Protein AF-A0A951URP4-F1 (afdb_monomer_lite)

Structure (mmCIF, N/CA/C/O backbone):
data_AF-A0A951URP4-F1
#
_entry.id   AF-A0A951URP4-F1
#
loop_
_atom_site.group_PDB
_atom_site.id
_atom_site.type_symbol
_atom_site.label_atom_id
_atom_site.label_alt_id
_atom_site.label_comp_id
_atom_site.label_asym_id
_atom_site.label_entity_id
_atom_site.label_seq_id
_atom_site.pdbx_PDB_ins_code
_atom_site.Cartn_x
_atom_site.Cartn_y
_atom_site.Cartn_z
_atom_site.occupancy
_atom_site.B_iso_or_equiv
_atom_site.auth_seq_id
_atom_site.auth_comp_id
_atom_site.auth_asym_id
_atom_site.auth_atom_id
_atom_site.pdbx_PDB_model_num
ATOM 1 N N . MET A 1 1 ? -16.427 7.183 20.642 1.00 63.22 1 MET A N 1
ATOM 2 C CA . MET A 1 1 ? -14.978 7.505 20.711 1.00 63.22 1 MET A CA 1
ATOM 3 C C . MET A 1 1 ? -14.811 9.008 20.576 1.00 63.22 1 MET A C 1
ATOM 5 O O . MET A 1 1 ? -15.598 9.605 19.858 1.00 63.22 1 MET A O 1
ATOM 9 N N . SER A 1 2 ? -13.823 9.627 21.228 1.00 85.56 2 SER A N 1
ATOM 10 C CA . SER A 1 2 ? -13.548 11.048 20.975 1.00 85.56 2 SER A CA 1
ATOM 11 C C . SER A 1 2 ? -13.037 11.239 19.542 1.00 85.56 2 SER A C 1
ATOM 13 O O . SER A 1 2 ? -12.220 10.439 19.075 1.00 85.56 2 SER A O 1
ATOM 15 N N . GLN A 1 3 ? -13.483 12.298 18.854 1.00 87.00 3 GLN A N 1
ATOM 16 C CA . GLN A 1 3 ? -13.058 12.609 17.476 1.00 87.00 3 GLN A CA 1
ATOM 17 C C . GLN A 1 3 ? -11.531 12.600 17.329 1.00 87.00 3 GLN A C 1
ATOM 19 O O . GLN A 1 3 ? -10.987 12.040 16.382 1.00 87.00 3 GLN A O 1
ATOM 24 N N . ARG A 1 4 ? -10.815 13.131 18.327 1.00 89.56 4 ARG A N 1
ATOM 25 C CA . ARG A 1 4 ? -9.346 13.170 18.352 1.00 89.56 4 ARG A CA 1
ATOM 26 C C . ARG A 1 4 ? -8.709 11.777 18.253 1.00 89.56 4 ARG A C 1
ATOM 28 O O . ARG A 1 4 ? -7.683 11.610 17.599 1.00 89.56 4 ARG A O 1
ATOM 35 N N . ARG A 1 5 ? -9.313 10.767 18.893 1.00 90.75 5 ARG A N 1
ATOM 36 C CA . ARG A 1 5 ? -8.832 9.377 18.851 1.00 90.75 5 ARG A CA 1
ATOM 37 C C . ARG A 1 5 ? -9.153 8.715 17.510 1.00 90.75 5 ARG A C 1
ATOM 39 O O . ARG A 1 5 ? -8.345 7.931 17.025 1.00 90.75 5 ARG A O 1
ATOM 46 N N . GLU A 1 6 ? -10.293 9.039 16.903 1.00 91.25 6 GLU A N 1
ATOM 47 C CA . GLU A 1 6 ? -10.640 8.555 15.561 1.00 91.25 6 GLU A CA 1
ATOM 48 C C . GLU A 1 6 ? -9.683 9.106 14.498 1.00 91.25 6 GLU A C 1
ATOM 50 O O . GLU A 1 6 ? -9.116 8.317 13.744 1.00 91.25 6 GLU A O 1
ATOM 55 N N . ILE A 1 7 ? -9.410 10.415 14.504 1.00 94.38 7 ILE A N 1
ATOM 56 C CA . ILE A 1 7 ? -8.453 11.049 13.582 1.00 94.38 7 ILE A CA 1
ATOM 57 C C . ILE A 1 7 ? -7.064 10.419 13.730 1.00 94.38 7 ILE A C 1
ATOM 59 O O . ILE A 1 7 ? -6.458 10.023 12.736 1.00 94.38 7 ILE A O 1
ATOM 63 N N . LYS A 1 8 ? -6.580 10.239 14.968 1.00 95.69 8 LYS A N 1
ATOM 64 C CA . LYS A 1 8 ? -5.292 9.571 15.221 1.00 95.69 8 LYS A CA 1
ATOM 65 C C . LYS A 1 8 ? -5.252 8.157 14.628 1.00 95.69 8 LYS A C 1
ATOM 67 O O . LYS A 1 8 ? -4.234 7.756 14.069 1.00 95.69 8 LYS A O 1
ATOM 72 N N . ASN A 1 9 ? -6.349 7.410 14.724 1.00 95.19 9 ASN A N 1
ATOM 73 C CA . ASN A 1 9 ? -6.434 6.058 14.175 1.00 95.19 9 ASN A CA 1
ATOM 74 C C . ASN A 1 9 ? -6.470 6.051 12.641 1.00 95.19 9 ASN A C 1
ATOM 76 O O . ASN A 1 9 ? -5.839 5.188 12.037 1.00 95.19 9 ASN A O 1
ATOM 80 N N . ILE A 1 10 ? -7.157 7.009 12.015 1.00 95.06 10 ILE A N 1
ATOM 81 C CA . ILE A 1 10 ? -7.169 7.171 10.553 1.00 95.06 10 ILE A CA 1
ATOM 82 C C . ILE A 1 10 ? -5.757 7.490 10.052 1.00 95.06 10 ILE A C 1
ATOM 84 O O . ILE A 1 10 ? -5.257 6.808 9.160 1.00 95.06 10 ILE A O 1
ATOM 88 N N . ILE A 1 11 ? -5.080 8.455 10.681 1.00 96.44 11 ILE A N 1
ATOM 89 C CA . ILE A 1 11 ? -3.688 8.803 10.360 1.00 96.44 11 ILE A CA 1
ATOM 90 C C . ILE A 1 11 ? -2.780 7.578 10.530 1.00 96.44 11 ILE A C 1
ATOM 92 O O . ILE A 1 11 ? -1.959 7.285 9.665 1.00 96.44 11 ILE A O 1
ATOM 96 N N . SER A 1 12 ? -2.962 6.804 11.603 1.00 96.62 12 SER A N 1
ATOM 97 C CA . SER A 1 12 ? -2.212 5.561 11.800 1.00 96.62 12 SER A CA 1
ATOM 98 C C . SER A 1 12 ? -2.460 4.538 10.689 1.00 96.62 12 SER A C 1
ATOM 100 O O . SER A 1 12 ? -1.521 3.846 10.307 1.00 96.62 12 SER A O 1
ATOM 102 N N . GLY A 1 13 ? -3.688 4.425 10.176 1.00 95.38 13 GLY A N 1
ATOM 103 C CA . GLY A 1 13 ? -4.007 3.554 9.044 1.00 95.38 13 GLY A CA 1
ATOM 104 C C . GLY A 1 13 ? -3.308 3.988 7.758 1.00 95.38 13 GLY A C 1
ATOM 105 O O . GLY A 1 13 ? -2.786 3.147 7.032 1.00 95.38 13 GLY A O 1
ATOM 106 N N . PHE A 1 14 ? -3.223 5.297 7.526 1.00 95.88 14 PHE A N 1
ATOM 107 C CA . PHE A 1 14 ? -2.490 5.863 6.396 1.00 95.88 14 PHE A CA 1
ATOM 108 C C . PHE A 1 14 ? -0.999 5.493 6.445 1.00 95.88 14 PHE A C 1
ATOM 110 O O . PHE A 1 14 ? -0.467 4.917 5.497 1.00 95.88 14 PHE A O 1
ATOM 117 N N . PHE A 1 15 ? -0.332 5.751 7.576 1.00 96.50 15 PHE A N 1
ATOM 118 C CA . PHE A 1 15 ? 1.084 5.400 7.749 1.00 96.50 15 PHE A CA 1
ATOM 119 C C . PHE A 1 15 ? 1.329 3.893 7.706 1.00 96.50 15 PHE A C 1
ATOM 121 O O . PHE A 1 15 ? 2.351 3.454 7.183 1.00 96.50 15 PHE A O 1
ATOM 128 N N . LEU A 1 16 ? 0.392 3.091 8.218 1.00 96.50 16 LEU A N 1
ATOM 129 C CA . LEU A 1 16 ? 0.484 1.640 8.122 1.00 96.50 16 LEU A CA 1
ATOM 130 C C . LEU A 1 16 ? 0.528 1.195 6.659 1.00 96.50 16 LEU A C 1
ATOM 132 O O . LEU A 1 16 ? 1.395 0.404 6.302 1.00 96.50 16 LEU A O 1
ATOM 136 N N . LEU A 1 17 ? -0.358 1.721 5.808 1.00 96.44 17 LEU A N 1
ATOM 137 C CA . LEU A 1 17 ? -0.339 1.365 4.393 1.00 96.44 17 LEU A CA 1
ATOM 138 C C . LEU A 1 17 ? 0.944 1.841 3.694 1.00 96.44 17 LEU A C 1
ATOM 140 O O . LEU A 1 17 ? 1.504 1.102 2.888 1.00 96.44 17 LEU A O 1
ATOM 144 N N . LEU A 1 18 ? 1.454 3.024 4.047 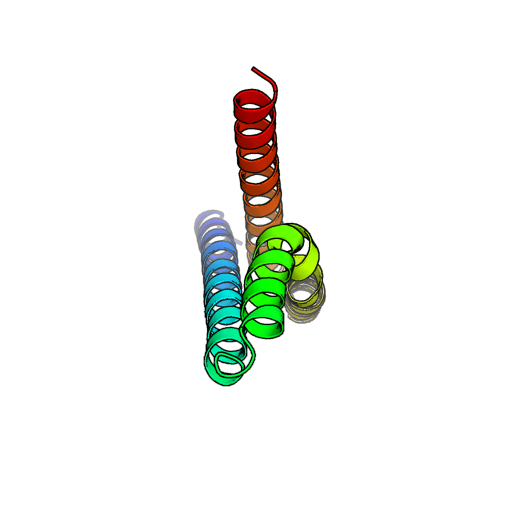1.00 94.75 18 LEU A N 1
ATOM 145 C CA . LEU A 1 18 ? 2.723 3.529 3.516 1.00 94.75 18 LEU A CA 1
ATOM 146 C C . LEU A 1 18 ? 3.896 2.571 3.795 1.00 94.75 18 LEU A C 1
ATOM 148 O O . LEU A 1 18 ? 4.737 2.362 2.922 1.00 94.75 18 LEU A O 1
ATOM 152 N N . LEU A 1 19 ? 3.929 1.935 4.971 1.00 96.25 19 LEU A N 1
ATOM 153 C CA . LEU A 1 19 ? 4.935 0.913 5.290 1.00 96.25 19 LEU A CA 1
ATOM 154 C C . LEU A 1 19 ? 4.800 -0.331 4.403 1.00 96.25 19 LEU A C 1
ATOM 156 O O . LEU A 1 19 ? 5.811 -0.870 3.957 1.00 96.25 19 LEU A O 1
ATOM 160 N N . PHE A 1 20 ? 3.573 -0.769 4.104 1.00 95.94 20 PHE A N 1
ATOM 161 C CA . PHE A 1 20 ? 3.343 -1.873 3.164 1.00 95.94 20 PHE A CA 1
ATOM 162 C C . PHE A 1 20 ? 3.769 -1.511 1.739 1.00 95.94 20 PHE A C 1
ATOM 164 O O . PHE A 1 20 ? 4.376 -2.340 1.065 1.00 95.94 20 PHE A O 1
ATOM 171 N N . HIS A 1 21 ? 3.516 -0.277 1.295 1.00 94.56 21 HIS A N 1
ATOM 172 C CA . HIS A 1 21 ? 4.018 0.214 0.012 1.00 94.56 21 HIS A CA 1
ATOM 173 C C . HIS A 1 21 ? 5.550 0.177 -0.037 1.00 94.56 21 HIS A C 1
ATOM 175 O O . HIS A 1 21 ? 6.114 -0.359 -0.990 1.00 94.56 21 HIS A O 1
ATOM 181 N N . LEU A 1 22 ? 6.225 0.680 1.002 1.00 94.81 22 LEU A N 1
ATOM 182 C CA . LEU A 1 22 ? 7.685 0.660 1.085 1.00 94.81 22 LEU A CA 1
ATOM 183 C C . LEU A 1 22 ? 8.232 -0.774 1.053 1.00 94.81 22 LEU A C 1
ATOM 185 O O . LEU A 1 22 ? 9.146 -1.064 0.284 1.00 94.81 22 LEU A O 1
ATOM 189 N N . ALA A 1 23 ? 7.642 -1.683 1.831 1.00 95.56 23 ALA A N 1
ATOM 190 C CA . ALA A 1 23 ? 8.022 -3.093 1.830 1.00 95.56 23 ALA A CA 1
ATOM 191 C C . ALA A 1 23 ? 7.822 -3.745 0.450 1.00 95.56 23 ALA A C 1
ATOM 193 O O . ALA A 1 23 ? 8.689 -4.487 -0.007 1.00 95.56 23 ALA A O 1
ATOM 194 N N . ALA A 1 24 ? 6.718 -3.439 -0.238 1.00 92.56 24 ALA A N 1
ATOM 195 C CA . ALA A 1 24 ? 6.449 -3.946 -1.581 1.00 92.56 24 ALA A CA 1
ATOM 196 C C . ALA A 1 24 ? 7.476 -3.438 -2.606 1.00 92.56 24 ALA A C 1
ATOM 198 O O . ALA A 1 24 ? 7.966 -4.221 -3.416 1.00 92.56 24 ALA A O 1
ATOM 199 N N . VAL A 1 25 ? 7.851 -2.156 -2.548 1.00 92.12 25 VAL A N 1
ATOM 200 C CA . VAL A 1 25 ? 8.890 -1.589 -3.425 1.00 92.12 25 VAL A CA 1
ATOM 201 C C . VAL A 1 25 ? 10.245 -2.238 -3.154 1.00 92.12 25 VAL A C 1
ATOM 203 O O . VAL A 1 25 ? 10.915 -2.655 -4.097 1.00 92.12 25 VAL A O 1
ATOM 206 N N . ILE A 1 26 ? 10.630 -2.388 -1.883 1.00 94.50 26 ILE A N 1
ATOM 207 C CA . ILE A 1 26 ? 11.872 -3.078 -1.502 1.00 94.50 26 ILE A CA 1
ATOM 208 C C . ILE A 1 26 ? 11.869 -4.515 -2.030 1.00 94.50 26 ILE A C 1
ATOM 210 O O . ILE A 1 26 ? 12.882 -4.965 -2.557 1.00 94.50 26 ILE A O 1
ATOM 214 N N . LEU A 1 27 ? 10.740 -5.223 -1.939 1.00 93.19 27 LEU A N 1
ATOM 215 C CA . LEU A 1 27 ? 10.614 -6.584 -2.454 1.00 93.19 27 LEU A CA 1
ATOM 216 C C . LEU A 1 27 ? 10.797 -6.635 -3.977 1.00 93.19 27 LEU A C 1
ATOM 218 O O . LEU A 1 27 ? 11.582 -7.444 -4.463 1.00 93.19 27 LEU A O 1
ATOM 222 N N . ILE A 1 28 ? 10.120 -5.758 -4.725 1.00 91.25 28 ILE A N 1
ATOM 223 C CA . ILE A 1 28 ? 10.237 -5.690 -6.192 1.00 91.25 28 ILE A CA 1
ATOM 224 C C . ILE A 1 28 ? 11.688 -5.414 -6.600 1.00 91.25 28 ILE A C 1
ATOM 226 O O . ILE A 1 28 ? 12.244 -6.135 -7.428 1.00 91.25 28 ILE A O 1
ATOM 230 N N . LEU A 1 29 ? 12.320 -4.406 -5.991 1.00 91.62 29 LEU A N 1
ATOM 231 C CA . LEU A 1 29 ? 13.705 -4.038 -6.290 1.00 91.62 29 LEU A CA 1
ATOM 232 C C . LEU A 1 29 ? 14.698 -5.121 -5.856 1.00 91.62 29 LEU A C 1
ATOM 234 O O . LEU A 1 29 ? 15.660 -5.387 -6.571 1.00 91.62 29 LEU A O 1
ATOM 238 N N . GLY A 1 30 ? 14.451 -5.783 -4.726 1.00 93.00 30 GLY A N 1
ATOM 239 C CA . GLY A 1 30 ? 15.260 -6.901 -4.252 1.00 93.00 30 GLY A CA 1
ATOM 240 C C . GLY A 1 30 ? 15.233 -8.081 -5.222 1.00 93.00 30 GLY A C 1
ATOM 241 O O . GLY A 1 30 ? 16.287 -8.583 -5.603 1.00 93.00 30 GLY A O 1
ATOM 242 N N . ILE A 1 31 ? 14.050 -8.483 -5.696 1.00 91.62 31 ILE A N 1
ATOM 243 C CA . ILE A 1 31 ? 13.919 -9.557 -6.695 1.00 91.62 31 ILE A CA 1
ATOM 244 C C . ILE A 1 31 ? 14.575 -9.138 -8.024 1.00 91.62 31 ILE A C 1
ATOM 246 O O . ILE A 1 31 ? 15.278 -9.938 -8.647 1.00 91.62 31 ILE A O 1
ATOM 250 N N . ALA A 1 32 ? 14.402 -7.884 -8.450 1.00 91.44 32 ALA A N 1
ATOM 251 C CA . ALA A 1 32 ? 15.049 -7.367 -9.654 1.00 91.44 32 ALA A CA 1
ATOM 252 C C . ALA A 1 32 ? 16.587 -7.385 -9.549 1.00 91.44 32 ALA A C 1
ATOM 254 O O . ALA A 1 32 ? 17.260 -7.740 -10.518 1.00 91.44 32 ALA A O 1
ATOM 255 N N . ALA A 1 33 ? 17.144 -7.061 -8.377 1.00 91.88 33 ALA A N 1
ATOM 256 C CA . ALA A 1 33 ? 18.582 -7.106 -8.118 1.00 91.88 33 ALA A CA 1
ATOM 257 C C . ALA A 1 33 ? 19.121 -8.547 -8.136 1.00 91.88 33 ALA A C 1
ATOM 259 O O . ALA A 1 33 ? 20.149 -8.816 -8.753 1.00 91.88 33 ALA A O 1
ATOM 260 N N . LEU A 1 34 ? 18.395 -9.499 -7.541 1.00 92.25 34 LEU A N 1
ATOM 261 C CA . LEU A 1 34 ? 18.773 -10.920 -7.559 1.00 92.25 34 LEU A CA 1
ATOM 262 C C . LEU A 1 34 ? 18.753 -11.531 -8.969 1.00 92.25 34 LEU A C 1
ATOM 264 O O . LEU A 1 34 ? 19.452 -12.505 -9.235 1.00 92.25 34 LEU A O 1
ATOM 268 N N . THR A 1 35 ? 17.969 -10.956 -9.879 1.00 91.62 35 THR A N 1
ATOM 269 C CA . THR A 1 35 ? 17.833 -11.412 -11.270 1.00 91.62 35 THR A CA 1
ATOM 270 C C . THR A 1 35 ? 18.646 -10.576 -12.260 1.00 91.62 35 THR A C 1
ATOM 272 O O . THR A 1 35 ? 18.508 -10.757 -13.468 1.00 91.62 35 THR A O 1
ATOM 275 N N . GLN A 1 36 ? 19.528 -9.690 -11.783 1.00 88.81 36 GLN A N 1
ATOM 276 C CA . GLN A 1 36 ? 20.274 -8.749 -12.628 1.00 88.81 36 GLN A CA 1
ATOM 277 C C . GLN A 1 36 ? 21.189 -9.432 -13.659 1.00 88.81 36 GLN A C 1
ATOM 279 O O . GLN A 1 36 ? 21.415 -8.878 -14.733 1.00 88.81 36 GLN A O 1
ATOM 284 N N . SER A 1 37 ? 21.663 -10.654 -13.384 1.00 89.00 37 SER A N 1
ATOM 285 C CA . SER A 1 37 ? 22.415 -11.465 -14.357 1.00 89.00 37 SER A CA 1
ATOM 286 C C . SER A 1 37 ? 21.613 -11.761 -15.632 1.00 89.00 37 SER A C 1
ATOM 288 O O . SER A 1 37 ? 22.190 -11.988 -16.692 1.00 89.00 37 SER A O 1
ATOM 290 N N . SER A 1 38 ? 20.282 -11.719 -15.542 1.0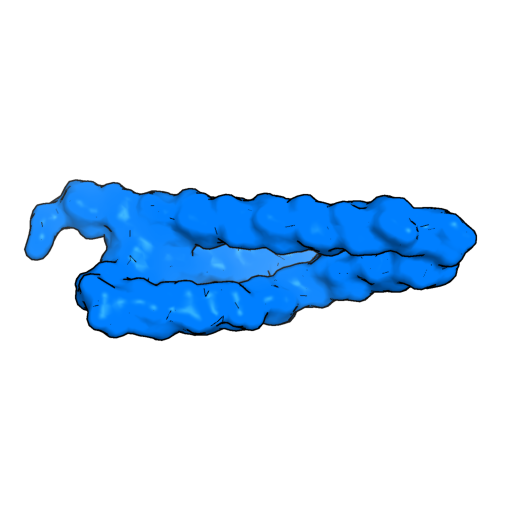0 88.88 38 SER A N 1
ATOM 291 C CA . SER A 1 38 ? 19.341 -11.847 -16.651 1.00 88.88 38 SER A CA 1
ATOM 292 C C . SER A 1 38 ? 18.654 -10.503 -16.896 1.00 88.88 38 SER A C 1
ATOM 294 O O . SER A 1 38 ? 17.537 -10.270 -16.432 1.00 88.88 38 SER A O 1
ATOM 296 N N . TYR A 1 39 ? 19.313 -9.616 -17.649 1.00 80.38 39 TYR A N 1
ATOM 297 C CA . TYR A 1 39 ? 18.851 -8.241 -17.898 1.00 80.38 39 TYR A CA 1
ATOM 298 C C . TYR A 1 39 ? 17.370 -8.150 -18.315 1.00 80.38 39 TYR A C 1
ATOM 300 O O . TYR A 1 39 ? 16.615 -7.366 -17.743 1.00 80.38 39 TYR A O 1
ATOM 308 N N . ASN A 1 40 ? 16.922 -9.013 -19.237 1.00 87.06 40 ASN A N 1
ATOM 309 C CA . ASN A 1 40 ? 15.529 -9.040 -19.707 1.00 87.06 40 ASN A CA 1
ATOM 310 C C . ASN A 1 40 ? 14.521 -9.325 -18.581 1.00 87.06 40 ASN A C 1
ATOM 312 O O . ASN A 1 40 ? 13.429 -8.755 -18.563 1.00 8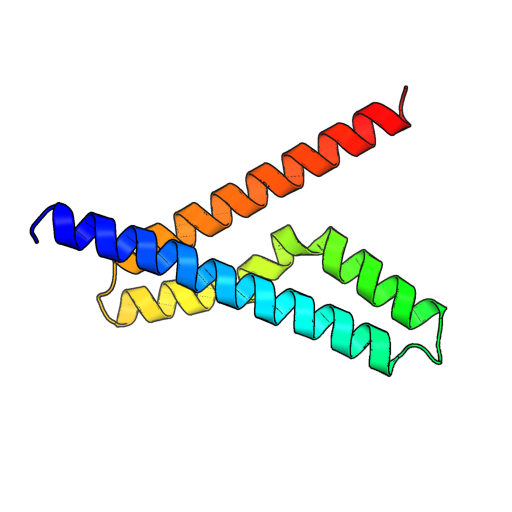7.06 40 ASN A O 1
ATOM 316 N N . LEU A 1 41 ? 14.883 -10.197 -17.637 1.00 82.94 41 LEU A N 1
ATOM 317 C CA . LEU A 1 41 ? 14.029 -10.571 -16.514 1.00 82.94 41 LEU A CA 1
ATOM 318 C C . LEU A 1 41 ? 13.993 -9.457 -15.463 1.00 82.94 41 LEU A C 1
ATOM 320 O O . LEU A 1 41 ? 12.909 -9.061 -15.040 1.00 82.94 41 LEU A O 1
ATOM 3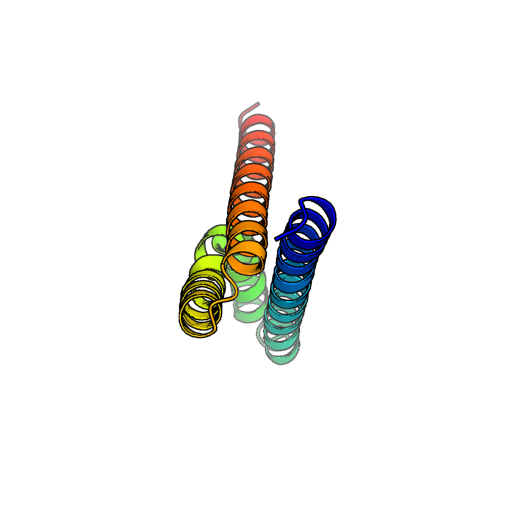24 N N . SER A 1 42 ? 15.156 -8.908 -15.103 1.00 86.19 42 SER A N 1
ATOM 325 C CA . SER A 1 42 ? 15.269 -7.795 -14.151 1.00 86.19 42 SER A CA 1
ATOM 326 C C . SER A 1 42 ? 14.478 -6.568 -14.622 1.00 86.19 42 SER A C 1
ATOM 328 O O . SER A 1 42 ? 13.659 -6.027 -13.875 1.00 86.19 42 SER A O 1
ATOM 330 N N . LEU A 1 43 ? 14.625 -6.194 -15.900 1.00 87.88 43 LEU A N 1
ATOM 331 C CA . LEU A 1 43 ? 13.869 -5.096 -16.502 1.00 87.88 43 LEU A CA 1
ATOM 332 C C . LEU A 1 43 ? 12.362 -5.377 -16.495 1.00 87.88 43 LEU A C 1
ATOM 334 O O . LEU A 1 43 ? 11.583 -4.510 -16.107 1.00 87.88 43 LEU A O 1
ATOM 338 N N . SER A 1 44 ? 11.947 -6.591 -16.868 1.00 88.56 44 SER A N 1
ATOM 339 C CA . SER A 1 44 ? 10.530 -6.978 -16.855 1.00 88.56 44 SER A CA 1
ATOM 340 C C . SER A 1 44 ? 9.930 -6.878 -15.451 1.00 88.56 44 SER A C 1
ATOM 342 O O . SER A 1 44 ? 8.833 -6.350 -15.293 1.00 88.56 44 SER A O 1
ATOM 344 N N . ILE A 1 45 ? 10.648 -7.327 -14.419 1.00 88.62 45 ILE A N 1
ATOM 345 C CA . ILE A 1 45 ? 10.189 -7.261 -13.023 1.00 88.62 45 ILE A CA 1
ATOM 346 C C . ILE A 1 45 ? 10.004 -5.811 -12.573 1.00 88.62 45 ILE A C 1
ATOM 348 O O . ILE A 1 45 ? 8.990 -5.492 -11.952 1.00 88.62 45 ILE A O 1
ATOM 352 N N . ILE A 1 46 ? 10.940 -4.923 -12.919 1.00 87.38 46 ILE A N 1
ATOM 353 C CA . ILE A 1 46 ? 10.835 -3.493 -12.601 1.00 87.38 46 ILE A CA 1
ATOM 354 C C . ILE A 1 46 ? 9.641 -2.877 -13.334 1.00 87.38 46 ILE A C 1
ATOM 356 O O . ILE A 1 46 ? 8.806 -2.228 -12.705 1.00 87.38 46 ILE A O 1
ATOM 360 N N . VAL A 1 47 ? 9.522 -3.110 -14.644 1.00 86.62 47 VAL A N 1
ATOM 361 C CA . VAL A 1 47 ? 8.446 -2.546 -15.467 1.00 86.62 47 VAL A CA 1
ATOM 362 C C . VAL A 1 47 ? 7.087 -3.052 -14.984 1.00 86.62 47 VAL A C 1
ATOM 364 O O . VAL A 1 47 ? 6.257 -2.245 -14.580 1.00 86.62 47 VAL A O 1
ATOM 367 N N . TYR A 1 48 ? 6.846 -4.362 -14.928 1.00 86.00 48 TYR A N 1
ATOM 368 C CA . TYR A 1 48 ? 5.546 -4.896 -14.503 1.00 86.00 48 TYR A CA 1
ATOM 369 C C . TYR A 1 48 ? 5.243 -4.635 -13.023 1.00 86.00 48 TYR A C 1
ATOM 371 O O . TYR A 1 48 ? 4.083 -4.414 -12.664 1.00 86.00 48 TYR A O 1
ATOM 379 N N . GLY A 1 49 ? 6.263 -4.631 -12.163 1.00 84.44 49 GLY A N 1
ATOM 380 C CA . GLY A 1 49 ? 6.113 -4.346 -10.738 1.00 84.44 49 GLY A CA 1
ATOM 381 C C . GLY A 1 49 ? 5.698 -2.900 -10.477 1.00 84.44 49 GLY A C 1
ATOM 382 O O . GLY A 1 49 ? 4.760 -2.664 -9.715 1.00 84.44 49 GLY A O 1
ATOM 383 N N . ILE A 1 50 ? 6.345 -1.939 -11.144 1.00 83.25 50 ILE A N 1
ATOM 384 C CA . ILE A 1 50 ? 6.032 -0.511 -11.001 1.00 83.25 50 ILE A CA 1
ATOM 385 C C . ILE A 1 50 ? 4.743 -0.164 -11.752 1.00 83.25 50 ILE A C 1
ATOM 387 O O . ILE A 1 50 ? 3.861 0.470 -11.172 1.00 83.25 50 ILE A O 1
ATOM 391 N N . TYR A 1 51 ? 4.579 -0.614 -13.001 1.00 84.25 51 TYR A N 1
ATOM 392 C CA . TYR A 1 51 ? 3.392 -0.272 -13.792 1.00 84.25 51 TYR A CA 1
ATOM 393 C C . TYR A 1 51 ? 2.111 -0.950 -13.288 1.00 84.25 51 TYR A C 1
ATOM 395 O O . TYR A 1 51 ? 1.007 -0.415 -13.416 1.00 84.25 51 TYR A O 1
ATOM 403 N N . GLY A 1 52 ? 2.240 -2.134 -12.696 1.00 86.19 52 GLY A N 1
ATOM 404 C CA . GLY A 1 52 ? 1.127 -2.825 -12.060 1.00 86.19 52 GLY A CA 1
ATOM 405 C C . GLY A 1 52 ? 0.884 -2.387 -10.617 1.00 86.19 52 GLY A C 1
ATOM 406 O O . GLY A 1 52 ? -0.054 -2.889 -10.003 1.00 86.19 52 GLY A O 1
ATOM 407 N N . PHE A 1 53 ? 1.722 -1.518 -10.031 1.00 88.19 53 PHE A N 1
ATOM 408 C CA . PHE A 1 53 ? 1.766 -1.287 -8.579 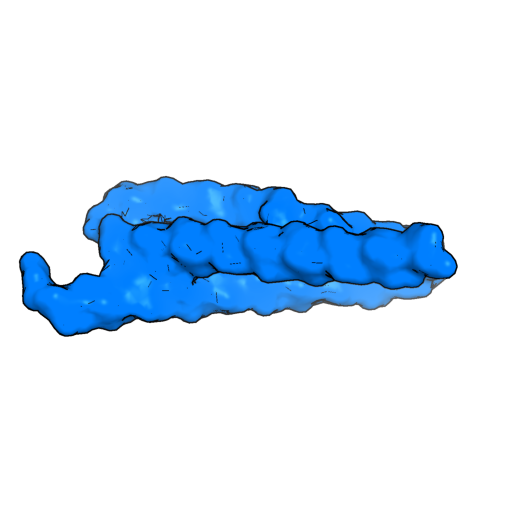1.00 88.19 53 PHE A CA 1
ATOM 409 C C . PHE A 1 53 ? 0.403 -0.898 -7.989 1.00 88.19 53 PHE A C 1
ATOM 411 O O . PHE A 1 53 ? 0.009 -1.376 -6.923 1.00 88.19 53 PHE A O 1
ATOM 418 N N . SER A 1 54 ? -0.352 -0.077 -8.719 1.00 88.31 54 SER A N 1
ATOM 419 C CA . SER A 1 54 ? -1.688 0.378 -8.331 1.00 88.31 54 SER A CA 1
ATOM 420 C C . SER A 1 54 ? -2.732 -0.739 -8.265 1.00 88.31 54 SER A C 1
ATOM 422 O O . SER A 1 54 ? -3.700 -0.595 -7.519 1.00 88.31 54 SER A O 1
ATOM 424 N N . LEU A 1 55 ? -2.528 -1.845 -8.985 1.00 90.38 55 LEU A N 1
ATOM 425 C CA . LEU A 1 55 ? -3.346 -3.058 -8.917 1.00 90.38 55 LEU A CA 1
ATOM 426 C C . LEU A 1 55 ? -2.778 -4.048 -7.896 1.00 90.38 55 LEU A C 1
ATOM 428 O O . LEU A 1 55 ? -3.525 -4.574 -7.071 1.00 90.38 55 LEU A O 1
ATOM 432 N N . TRP A 1 56 ? -1.455 -4.244 -7.887 1.00 90.62 56 TRP A N 1
ATOM 433 C CA . TRP A 1 56 ? -0.761 -5.109 -6.925 1.00 90.62 56 TRP A CA 1
ATOM 434 C C . TRP A 1 56 ? -1.039 -4.708 -5.476 1.00 90.62 56 TRP A C 1
ATOM 436 O O . TRP A 1 56 ? -1.076 -5.576 -4.603 1.00 90.62 56 TRP A O 1
ATOM 446 N N . GLN A 1 57 ? -1.312 -3.423 -5.208 1.00 93.81 57 GLN A N 1
ATOM 447 C CA . GLN A 1 57 ? -1.662 -2.982 -3.860 1.00 93.81 57 GLN A CA 1
ATOM 448 C C . GLN A 1 57 ? -2.869 -3.714 -3.266 1.00 93.81 57 GLN A C 1
ATOM 450 O O . GLN A 1 57 ? -2.921 -3.932 -2.057 1.00 93.81 57 GLN A O 1
ATOM 455 N N . LEU A 1 58 ? -3.818 -4.150 -4.099 1.00 94.75 58 LEU A N 1
ATOM 456 C CA . LEU A 1 58 ? -5.019 -4.849 -3.643 1.00 94.75 58 LEU A CA 1
ATOM 457 C C . LEU A 1 58 ? -4.688 -6.170 -2.945 1.00 94.75 58 LEU A C 1
ATOM 459 O O . LEU A 1 58 ? -5.392 -6.546 -2.005 1.00 94.75 58 LEU A O 1
ATOM 463 N N . ILE A 1 59 ? -3.587 -6.822 -3.337 1.00 95.06 59 ILE A N 1
ATOM 464 C CA . ILE A 1 59 ? -3.148 -8.097 -2.759 1.00 95.06 59 ILE A CA 1
ATOM 465 C C . ILE A 1 59 ? -2.864 -7.966 -1.265 1.00 95.06 59 ILE A C 1
ATOM 467 O O . ILE A 1 59 ? -3.150 -8.898 -0.521 1.00 95.06 59 ILE A O 1
ATOM 471 N N . TYR A 1 60 ? -2.355 -6.823 -0.798 1.00 94.50 60 TYR A N 1
ATOM 472 C CA . TYR A 1 60 ? -2.127 -6.594 0.634 1.00 94.50 60 TYR A CA 1
ATOM 473 C C . TYR A 1 60 ? -3.166 -5.674 1.279 1.00 94.50 60 TYR A C 1
ATOM 475 O O . TYR A 1 60 ? -3.505 -5.881 2.444 1.00 94.50 60 TYR A O 1
ATOM 483 N N . VAL A 1 61 ? -3.735 -4.707 0.553 1.00 96.75 61 VAL A N 1
ATOM 484 C CA . VAL A 1 61 ? -4.762 -3.793 1.084 1.00 96.75 61 VAL A CA 1
ATOM 485 C C . VAL A 1 61 ? -6.023 -4.550 1.489 1.00 96.75 61 VAL A C 1
ATOM 487 O O . VAL A 1 61 ? -6.569 -4.280 2.564 1.00 96.75 61 VAL A O 1
ATOM 490 N N . ILE A 1 62 ? -6.494 -5.492 0.662 1.00 96.62 62 ILE A N 1
ATOM 491 C CA . ILE A 1 62 ? -7.739 -6.223 0.934 1.00 96.62 62 ILE A CA 1
ATOM 492 C C . ILE A 1 62 ? -7.578 -7.110 2.179 1.00 96.62 62 ILE A C 1
ATOM 494 O O . ILE A 1 62 ? -8.358 -6.926 3.121 1.00 96.62 62 ILE A O 1
ATOM 498 N N . PRO A 1 63 ? -6.566 -8.000 2.277 1.00 96.94 63 PRO A N 1
ATOM 499 C CA . PRO A 1 63 ? -6.378 -8.809 3.479 1.00 96.94 63 PRO A CA 1
ATOM 500 C C . PRO A 1 63 ? -6.128 -7.970 4.732 1.00 96.94 63 PRO A C 1
ATOM 502 O O . PRO A 1 63 ? -6.705 -8.263 5.780 1.00 96.94 63 PRO A O 1
ATOM 505 N N . LEU A 1 64 ? -5.332 -6.897 4.635 1.00 96.62 64 LEU A N 1
ATOM 506 C CA . LEU A 1 64 ? -5.074 -6.000 5.763 1.00 96.62 64 LEU A CA 1
ATOM 507 C C . LEU A 1 64 ? -6.369 -5.346 6.257 1.00 96.62 64 LEU A C 1
ATOM 509 O O . LEU A 1 64 ? -6.618 -5.282 7.463 1.00 96.62 64 LEU A O 1
ATOM 513 N N . SER A 1 65 ? -7.214 -4.897 5.331 1.00 96.62 65 SER A N 1
ATOM 514 C CA . SER A 1 65 ? -8.495 -4.268 5.657 1.00 96.62 65 SER A CA 1
ATOM 515 C C . SER A 1 65 ? -9.464 -5.257 6.307 1.00 96.62 65 SER A C 1
ATOM 517 O O . SER A 1 65 ? -10.082 -4.928 7.322 1.00 96.62 65 SER A O 1
ATOM 519 N N . LEU A 1 66 ? -9.548 -6.490 5.794 1.00 97.19 66 LEU A N 1
ATOM 520 C CA . LEU A 1 66 ? -10.344 -7.566 6.399 1.00 97.19 66 LEU A CA 1
ATOM 521 C C . LEU A 1 66 ? -9.833 -7.934 7.799 1.00 97.19 66 LEU A C 1
ATOM 523 O O . LEU A 1 66 ? -10.623 -8.074 8.734 1.00 97.19 66 LEU A O 1
ATOM 527 N N . TRP A 1 67 ? -8.516 -8.023 7.979 1.00 97.62 67 TRP A N 1
ATOM 528 C CA . TRP A 1 67 ? -7.910 -8.289 9.281 1.00 97.62 67 TRP A CA 1
ATOM 529 C C . TRP A 1 67 ? -8.199 -7.171 10.294 1.00 97.62 67 TRP A C 1
ATOM 531 O O . TRP A 1 67 ? -8.602 -7.449 11.426 1.00 97.62 67 TRP A O 1
ATOM 541 N N . LEU A 1 68 ? -8.074 -5.901 9.891 1.00 96.56 68 LEU A N 1
ATOM 542 C CA . LEU A 1 68 ? -8.404 -4.749 10.740 1.00 96.56 68 LEU A CA 1
ATOM 543 C C . LEU A 1 68 ? -9.893 -4.709 11.103 1.00 96.56 68 LEU A C 1
ATOM 545 O O . LEU A 1 68 ? -10.225 -4.402 12.254 1.00 96.56 68 LEU A O 1
ATOM 549 N N . LYS A 1 69 ? -10.775 -5.063 10.161 1.00 95.75 69 LYS A N 1
ATOM 550 C CA . LYS A 1 69 ? -12.215 -5.215 10.403 1.00 95.75 69 LYS A CA 1
ATOM 551 C C . LYS A 1 69 ? -12.484 -6.271 11.473 1.00 95.75 69 LYS A C 1
ATOM 553 O O . LYS A 1 69 ? -13.173 -5.976 12.447 1.00 95.75 69 LYS A O 1
ATOM 558 N N . ASN A 1 70 ? -11.875 -7.450 11.350 1.00 96.06 70 ASN A N 1
ATOM 559 C CA . ASN A 1 70 ? -12.040 -8.552 12.304 1.00 96.06 70 ASN A CA 1
ATOM 560 C C . ASN A 1 70 ? -11.491 -8.219 13.703 1.00 96.06 70 ASN A C 1
ATOM 562 O O . ASN A 1 70 ? -11.952 -8.766 14.699 1.00 96.06 70 ASN A O 1
ATOM 566 N N . LYS A 1 71 ? -10.532 -7.290 13.802 1.00 95.81 71 LYS A N 1
ATOM 567 C CA . LYS A 1 71 ? -10.007 -6.769 15.077 1.00 95.81 71 LYS A CA 1
ATOM 568 C C . LYS A 1 71 ? -10.811 -5.588 15.642 1.00 95.81 71 LYS A C 1
ATOM 570 O O . LYS A 1 71 ? -10.373 -4.982 16.619 1.00 95.81 71 LYS A O 1
ATOM 575 N N . GLY A 1 72 ? -11.931 -5.207 15.021 1.00 95.00 72 GLY A N 1
ATOM 576 C CA . GLY A 1 72 ? -12.744 -4.055 15.429 1.00 95.00 72 GLY A CA 1
ATOM 577 C C . GLY A 1 72 ? -12.065 -2.695 15.206 1.00 95.00 72 GLY A C 1
ATOM 578 O O . GLY A 1 72 ? -12.551 -1.669 15.680 1.00 95.00 72 GLY A O 1
ATOM 579 N N . LYS A 1 73 ? -10.946 -2.643 14.471 1.00 95.38 73 LYS A N 1
ATOM 580 C CA . LYS A 1 73 ? -10.151 -1.425 14.232 1.00 95.38 73 LYS A CA 1
ATOM 581 C C . LYS A 1 73 ? -10.669 -0.635 13.025 1.00 95.38 73 LYS A C 1
ATOM 583 O O . LYS A 1 73 ? -9.904 -0.262 12.135 1.00 95.38 73 LYS A O 1
ATOM 588 N N . ILE A 1 74 ? -11.970 -0.345 13.005 1.00 95.06 74 ILE A N 1
ATOM 589 C CA . ILE A 1 74 ? -12.657 0.262 11.853 1.00 95.06 74 ILE A CA 1
ATOM 590 C C . ILE A 1 74 ? -12.061 1.624 11.462 1.00 95.06 74 ILE A C 1
ATOM 592 O O . ILE A 1 74 ? -11.854 1.878 10.281 1.00 95.06 74 ILE A O 1
ATOM 596 N N . SER A 1 75 ? -11.712 2.487 12.422 1.00 94.94 75 SER A N 1
ATOM 597 C CA . SER A 1 75 ? -11.097 3.792 12.111 1.00 94.94 75 SER A CA 1
ATOM 598 C C . SER A 1 75 ? -9.725 3.665 11.437 1.00 94.94 75 SER A C 1
ATOM 600 O O . SER A 1 75 ? -9.402 4.464 10.567 1.00 94.94 75 SER A O 1
ATOM 602 N N . VAL A 1 76 ? -8.930 2.650 11.798 1.00 96.69 76 VAL A N 1
ATOM 603 C CA . VAL A 1 76 ? -7.629 2.383 11.154 1.00 96.69 76 VAL A CA 1
ATOM 604 C C . VAL A 1 76 ? -7.846 1.846 9.741 1.00 96.69 76 VAL A C 1
ATOM 606 O O . VAL A 1 76 ? -7.198 2.300 8.805 1.00 96.69 76 VAL A O 1
ATOM 609 N N . MET A 1 77 ? -8.811 0.937 9.573 1.00 97.38 77 MET A N 1
ATOM 610 C CA . MET A 1 77 ? -9.208 0.413 8.264 1.00 97.38 77 MET A CA 1
ATOM 611 C C . MET A 1 77 ? -9.639 1.533 7.308 1.00 97.38 77 MET A C 1
ATOM 613 O O . MET A 1 77 ? -9.202 1.542 6.163 1.00 97.38 77 MET A O 1
ATOM 617 N N . LYS A 1 78 ? -10.438 2.507 7.776 1.00 95.31 78 LYS A N 1
ATOM 618 C CA . LYS A 1 78 ? -10.799 3.691 6.974 1.00 95.31 78 LYS A CA 1
ATOM 619 C C . LYS A 1 78 ? -9.548 4.410 6.461 1.00 95.31 78 LYS A C 1
ATOM 621 O O . LYS A 1 78 ? -9.468 4.696 5.277 1.00 95.31 78 LYS A O 1
ATOM 626 N N . GLY A 1 79 ? -8.559 4.629 7.332 1.00 96.31 79 GLY A N 1
ATOM 627 C CA . GLY A 1 79 ? -7.282 5.238 6.955 1.00 96.31 79 GLY A CA 1
ATOM 628 C C . GLY A 1 79 ? -6.521 4.455 5.883 1.00 96.31 79 GLY A C 1
ATOM 629 O O . GLY A 1 79 ? -6.050 5.054 4.922 1.00 96.31 79 GLY A O 1
ATOM 630 N N . VAL A 1 80 ? -6.456 3.124 6.010 1.00 97.44 80 VAL A N 1
ATOM 631 C CA . VAL A 1 80 ? -5.840 2.242 5.000 1.00 97.44 80 VAL A CA 1
ATOM 632 C C . VAL A 1 80 ? -6.563 2.362 3.656 1.00 97.44 80 VAL A C 1
ATOM 634 O O . VAL A 1 80 ? -5.923 2.573 2.633 1.00 97.44 80 VAL A O 1
ATOM 637 N N . ILE A 1 81 ? -7.895 2.283 3.640 1.00 97.00 81 ILE A N 1
ATOM 638 C CA . ILE A 1 81 ? -8.679 2.367 2.399 1.00 97.00 81 ILE A CA 1
ATOM 639 C C . ILE A 1 81 ? -8.517 3.743 1.742 1.00 97.00 81 ILE A C 1
ATOM 641 O O . ILE A 1 81 ? -8.284 3.824 0.538 1.00 97.00 81 ILE A O 1
ATOM 645 N N . THR A 1 82 ? -8.595 4.827 2.519 1.00 96.56 82 THR A N 1
ATOM 646 C CA . THR A 1 82 ? -8.388 6.186 2.002 1.00 96.56 82 THR A CA 1
ATOM 647 C C . THR A 1 82 ? -6.993 6.346 1.403 1.00 96.56 82 THR A C 1
ATOM 649 O O . THR A 1 82 ? -6.868 6.887 0.308 1.00 96.56 82 THR A O 1
ATOM 652 N N . ALA A 1 83 ? -5.956 5.840 2.074 1.00 96.12 83 ALA A N 1
ATOM 653 C CA . ALA A 1 83 ? -4.597 5.864 1.547 1.00 96.12 83 ALA A CA 1
ATOM 654 C C . ALA A 1 83 ? -4.484 5.085 0.225 1.00 96.12 83 ALA A C 1
ATOM 656 O O . ALA A 1 83 ? -3.926 5.609 -0.732 1.00 96.12 83 ALA A O 1
ATOM 657 N N . ALA A 1 84 ? -5.087 3.895 0.128 1.00 96.62 84 ALA A N 1
ATOM 658 C CA . ALA A 1 84 ? -5.069 3.085 -1.092 1.00 96.62 84 ALA A CA 1
ATOM 659 C C . ALA A 1 84 ? -5.737 3.798 -2.283 1.00 96.62 84 ALA A C 1
ATOM 661 O O . ALA A 1 84 ? -5.211 3.795 -3.399 1.00 96.62 84 ALA A O 1
ATOM 662 N N . ILE A 1 85 ? -6.876 4.458 -2.040 1.00 96.44 85 ILE A N 1
ATOM 663 C CA . ILE A 1 85 ? -7.584 5.250 -3.057 1.00 96.44 85 ILE A CA 1
ATOM 664 C C . ILE A 1 85 ? -6.717 6.424 -3.520 1.00 96.44 85 ILE A C 1
ATOM 666 O O . ILE A 1 85 ? -6.590 6.644 -4.723 1.00 96.44 85 ILE A O 1
ATOM 670 N N . ILE A 1 86 ? -6.095 7.156 -2.589 1.00 95.62 86 ILE A N 1
ATOM 671 C CA . ILE A 1 86 ? -5.191 8.264 -2.926 1.00 95.62 86 ILE A CA 1
ATOM 672 C C . ILE A 1 86 ? -4.021 7.752 -3.770 1.00 95.62 86 ILE A C 1
ATOM 674 O O . ILE A 1 86 ? -3.745 8.327 -4.818 1.00 95.62 86 ILE A O 1
ATOM 678 N N . THR A 1 87 ? -3.380 6.650 -3.371 1.00 93.88 87 THR A N 1
ATOM 679 C CA . THR A 1 87 ? -2.287 6.033 -4.135 1.00 93.88 87 THR A CA 1
ATOM 680 C C . THR A 1 87 ? -2.731 5.678 -5.554 1.00 93.88 87 THR A C 1
ATOM 682 O O . THR A 1 87 ? -2.024 5.988 -6.510 1.00 93.88 87 THR A O 1
ATOM 685 N N . PHE A 1 88 ? -3.913 5.075 -5.715 1.00 94.81 88 PHE A N 1
ATOM 686 C CA . PHE A 1 88 ? -4.462 4.752 -7.033 1.00 94.81 88 PHE A CA 1
ATOM 687 C C . PHE A 1 88 ? -4.700 6.008 -7.885 1.00 94.81 88 PHE A C 1
ATOM 689 O O . PHE A 1 88 ? -4.280 6.049 -9.040 1.00 94.81 88 PHE A O 1
ATOM 696 N N . LEU A 1 89 ? -5.323 7.046 -7.319 1.00 95.38 89 LEU A N 1
ATOM 697 C CA . LEU A 1 89 ? -5.604 8.300 -8.026 1.00 95.38 89 LEU A CA 1
ATOM 698 C C . LEU A 1 89 ? -4.324 9.024 -8.449 1.00 95.38 89 LEU A C 1
ATOM 700 O O . LEU A 1 89 ? -4.227 9.465 -9.592 1.00 95.38 89 LEU A O 1
ATOM 704 N N . VAL A 1 90 ? -3.339 9.117 -7.553 1.00 93.31 90 VAL A N 1
ATOM 705 C CA . VAL A 1 90 ? -2.026 9.706 -7.856 1.00 93.31 90 VAL A CA 1
ATOM 706 C C . VAL A 1 90 ? -1.348 8.920 -8.973 1.00 93.31 90 VAL A C 1
ATOM 708 O O . VAL A 1 90 ? -0.874 9.514 -9.937 1.00 93.31 90 VAL A O 1
ATOM 711 N N . TYR A 1 91 ? -1.360 7.590 -8.888 1.00 91.56 91 TYR A N 1
ATOM 712 C CA . TYR A 1 91 ? -0.757 6.730 -9.899 1.00 91.56 91 TYR A CA 1
ATOM 713 C C . TYR A 1 91 ? -1.399 6.917 -11.282 1.00 91.56 91 TYR A C 1
ATOM 715 O O . TYR A 1 91 ? -0.698 7.167 -12.262 1.00 91.56 91 TYR A O 1
ATOM 723 N N . VAL A 1 92 ? -2.732 6.843 -11.366 1.00 90.69 92 VAL A N 1
ATOM 724 C CA . VAL A 1 92 ? -3.468 7.040 -12.625 1.00 90.69 92 VAL A CA 1
ATOM 725 C C . VAL A 1 92 ? -3.260 8.456 -13.163 1.00 90.69 92 VAL A C 1
ATOM 727 O O . VAL A 1 92 ? -3.040 8.624 -14.360 1.00 90.69 92 VAL A O 1
ATOM 730 N N . GLY A 1 93 ? -3.267 9.469 -12.293 1.00 91.69 93 GLY A N 1
ATOM 731 C CA . GLY A 1 93 ? -2.991 10.854 -12.673 1.00 91.69 93 GLY A CA 1
ATOM 732 C C . GLY A 1 93 ? -1.602 11.026 -13.292 1.00 91.69 93 GLY A C 1
ATOM 733 O O . GLY A 1 93 ? -1.480 11.601 -14.373 1.00 91.69 93 GLY A O 1
ATOM 734 N N . CYS A 1 94 ? -0.561 10.471 -12.665 1.00 89.62 94 CYS A N 1
ATOM 735 C CA . CYS A 1 94 ? 0.793 10.473 -13.223 1.00 89.62 94 CYS A CA 1
ATOM 736 C C . CYS A 1 94 ? 0.863 9.731 -14.563 1.00 89.62 94 CYS A C 1
ATOM 738 O O . CYS A 1 94 ? 1.478 10.232 -15.502 1.00 89.62 94 CYS A O 1
ATOM 740 N N . PHE A 1 95 ? 0.208 8.573 -14.677 1.00 87.69 95 PHE A N 1
ATOM 741 C CA . PHE A 1 95 ? 0.171 7.804 -15.920 1.00 87.69 95 PHE A CA 1
ATOM 742 C C . PHE A 1 95 ? -0.463 8.600 -17.070 1.00 87.69 95 PHE A C 1
ATOM 744 O O . PHE A 1 95 ? 0.116 8.683 -18.152 1.00 87.69 95 PHE A O 1
ATOM 751 N N . LEU A 1 96 ? -1.608 9.247 -16.830 1.00 89.81 96 LEU A N 1
ATOM 752 C CA . LEU A 1 96 ? -2.279 10.081 -17.831 1.00 89.81 96 LEU A CA 1
ATOM 753 C C . LEU A 1 96 ? -1.413 11.266 -18.277 1.00 89.81 96 LEU A C 1
ATOM 755 O O . LEU A 1 96 ? -1.383 11.571 -19.467 1.00 89.81 96 LEU A O 1
ATOM 759 N N . LEU A 1 97 ? -0.682 11.904 -17.356 1.00 90.38 97 LEU A N 1
ATOM 760 C CA . LEU A 1 97 ? 0.247 12.989 -17.693 1.00 90.38 97 LEU A CA 1
ATOM 761 C C . LEU A 1 97 ? 1.399 12.508 -18.583 1.00 90.38 97 LEU A C 1
ATOM 763 O O . LEU A 1 97 ? 1.735 13.181 -19.557 1.00 90.38 97 LEU A O 1
ATOM 767 N N . VAL A 1 98 ? 1.978 11.342 -18.283 1.00 86.88 98 VAL A N 1
ATOM 768 C CA . VAL A 1 98 ? 3.040 10.742 -19.106 1.00 86.88 98 VAL A CA 1
ATOM 769 C C . VAL A 1 98 ? 2.517 10.417 -20.505 1.00 86.88 98 VAL A C 1
ATOM 771 O O . VAL A 1 98 ? 3.148 10.781 -21.493 1.00 86.88 98 VAL A O 1
ATOM 774 N N . VAL A 1 99 ? 1.341 9.795 -20.606 1.00 87.62 99 VAL A N 1
ATOM 775 C CA . VAL A 1 99 ? 0.712 9.475 -21.898 1.00 87.62 99 VAL A CA 1
ATOM 776 C C . VAL A 1 99 ? 0.417 10.744 -22.701 1.00 87.62 99 VAL A C 1
ATOM 778 O O . VAL A 1 99 ? 0.736 10.804 -23.887 1.00 87.62 99 VAL A O 1
ATOM 781 N N . ALA A 1 100 ? -0.135 11.779 -22.063 1.00 90.62 100 ALA A N 1
ATOM 782 C CA . ALA A 1 100 ? -0.414 13.055 -22.716 1.00 90.62 100 ALA A CA 1
ATOM 783 C C . ALA A 1 100 ? 0.858 13.742 -23.239 1.00 90.62 100 ALA A C 1
ATOM 785 O O . ALA A 1 100 ? 0.815 14.383 -24.286 1.00 90.62 100 ALA A O 1
ATOM 786 N N . PHE A 1 101 ? 1.985 13.600 -22.535 1.00 89.38 101 PHE A N 1
ATOM 787 C CA . PHE A 1 101 ? 3.275 14.124 -22.982 1.00 89.38 101 PHE A CA 1
ATOM 788 C C . PHE A 1 101 ? 3.857 13.340 -24.168 1.00 89.38 101 PHE A C 1
ATOM 790 O O . PHE A 1 101 ? 4.472 13.945 -25.032 1.00 89.38 101 PHE A O 1
ATOM 797 N N . ILE A 1 102 ? 3.654 12.019 -24.230 1.00 88.38 102 ILE A N 1
ATOM 798 C CA . ILE A 1 102 ? 4.177 11.162 -25.312 1.00 88.38 102 ILE A CA 1
ATOM 799 C C . ILE A 1 10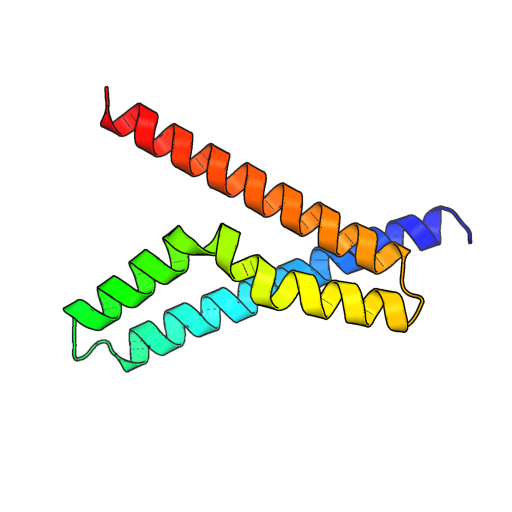2 ? 3.405 11.344 -26.629 1.00 88.38 102 ILE A C 1
ATOM 801 O O . ILE A 1 102 ? 3.983 11.203 -27.701 1.00 88.38 102 ILE A O 1
ATOM 805 N N . ILE A 1 103 ? 2.096 11.606 -26.560 1.00 85.00 103 ILE A N 1
ATOM 806 C CA . ILE A 1 103 ? 1.229 11.734 -27.750 1.00 85.00 103 ILE A CA 1
ATOM 807 C C . ILE A 1 103 ? 1.365 13.117 -28.421 1.00 85.00 103 ILE A C 1
ATOM 809 O O . ILE A 1 103 ? 0.913 13.299 -29.552 1.00 85.00 103 ILE A O 1
ATOM 813 N N . ARG A 1 104 ? 1.973 14.087 -27.734 1.00 66.56 104 ARG A N 1
ATOM 814 C CA . ARG A 1 104 ? 2.193 15.448 -28.231 1.00 66.56 104 ARG A CA 1
ATOM 815 C C . ARG A 1 104 ? 3.497 15.561 -29.013 1.00 66.56 104 ARG A C 1
ATOM 817 O O . ARG A 1 104 ? 3.476 16.311 -30.014 1.00 66.56 104 ARG A O 1
#

pLDDT: mean 91.83, std 5.53, range [63.22, 97.62]

Sequence (104 aa):
MSQRREIKNIISGFFLLLLFHLAAVILILGIAALTQSSYNLSLSIIVYGIYGFSLWQLIYVIPLSLWLKNKGKISVMKGVITAAIITFLVYVGCFLLVVAFIIR

Organism: NCBI:txid2839659

Radius of gyration: 16.81 Å; chains: 1; bounding box: 37×27×49 Å

Secondary structure (DSSP, 8-state):
--HHHHHHHHHHHHHHHHHHHHHHHHHHHHHHHHTTTSHHHHHHHHHHHHHTHHHHHHHHHHHHHHHHHHTT-HHHHHHHHHHHHHHHHHHHHHHHHHHHHHH-

Foldseek 3Di:
DPPVVLVVLLVLLLVVLVVVLVVLVCVLQVVLVVCVVPVVVSVCSVCCSLLCVLVVSCVVLVVVLVVCVVVVSNSSSNSNVVNSVVVNVVSVVVVVVVVVVVVD